Protein AF-E6QLW8-F1 (afdb_monomer)

Structure (mmCIF, N/CA/C/O backbone):
data_AF-E6QLW8-F1
#
_entry.id   AF-E6QLW8-F1
#
loop_
_atom_site.group_PDB
_atom_site.id
_atom_site.type_symbol
_atom_site.label_atom_id
_atom_site.label_alt_id
_atom_site.label_comp_id
_atom_site.label_asym_id
_atom_site.label_entity_id
_atom_site.label_seq_id
_atom_site.pdbx_PDB_ins_code
_atom_site.Cartn_x
_atom_site.Cartn_y
_atom_site.Cartn_z
_atom_site.occupancy
_atom_site.B_iso_or_equiv
_atom_site.auth_seq_id
_atom_site.auth_comp_id
_atom_site.auth_asym_id
_atom_site.auth_atom_id
_atom_site.pdbx_PDB_model_num
ATOM 1 N N . MET A 1 1 ? 13.027 -0.954 15.911 1.00 84.56 1 MET A N 1
ATOM 2 C CA . MET A 1 1 ? 11.844 -0.330 15.300 1.00 84.56 1 MET A CA 1
ATOM 3 C C . MET A 1 1 ? 11.537 0.934 16.074 1.00 84.56 1 MET A C 1
ATOM 5 O O . MET A 1 1 ? 11.382 0.854 17.291 1.00 84.56 1 MET A O 1
ATOM 9 N N . SER A 1 2 ? 11.582 2.075 15.400 1.00 97.31 2 SER A N 1
ATOM 10 C CA . SER A 1 2 ? 11.270 3.384 15.972 1.00 97.31 2 SER A CA 1
ATOM 11 C C . SER A 1 2 ? 9.765 3.521 16.242 1.00 97.31 2 SER A C 1
ATOM 13 O O . SER A 1 2 ? 8.968 2.702 15.780 1.00 97.31 2 SER A O 1
ATOM 15 N N . GLU A 1 3 ? 9.356 4.551 16.987 1.00 97.38 3 GLU A N 1
ATOM 16 C CA . GLU A 1 3 ? 7.925 4.863 17.136 1.00 97.38 3 GLU A CA 1
ATOM 17 C C . GLU A 1 3 ? 7.288 5.262 15.798 1.00 97.38 3 GLU A C 1
ATOM 19 O O . GLU A 1 3 ? 6.146 4.897 15.533 1.00 97.38 3 GLU A O 1
ATOM 24 N N . LEU A 1 4 ? 8.051 5.916 14.916 1.00 96.94 4 LEU A N 1
ATOM 25 C CA . LEU A 1 4 ? 7.599 6.263 13.571 1.00 96.94 4 LEU A CA 1
ATOM 26 C C . LEU A 1 4 ? 7.336 5.008 12.725 1.00 96.94 4 LEU A C 1
ATOM 28 O O . LEU A 1 4 ? 6.313 4.922 12.051 1.00 96.94 4 LEU A O 1
ATOM 32 N N . ASP A 1 5 ? 8.222 4.011 12.802 1.00 97.94 5 ASP A N 1
ATOM 33 C CA . ASP A 1 5 ? 8.059 2.742 12.085 1.00 97.94 5 ASP A CA 1
ATOM 34 C C . ASP A 1 5 ? 6.781 2.021 12.552 1.00 97.94 5 ASP A C 1
ATOM 36 O O . ASP A 1 5 ? 6.033 1.480 11.741 1.00 97.94 5 ASP A O 1
ATOM 40 N N . LYS A 1 6 ? 6.507 2.030 13.867 1.00 98.19 6 LYS A N 1
ATOM 41 C CA . LYS A 1 6 ? 5.285 1.445 14.443 1.00 98.19 6 LYS A CA 1
ATOM 42 C C . LYS A 1 6 ? 4.039 2.159 13.940 1.00 98.19 6 LYS A C 1
ATOM 44 O O . LYS A 1 6 ? 3.089 1.497 13.534 1.00 98.19 6 LYS A O 1
ATOM 49 N N . GLU A 1 7 ? 4.040 3.490 13.975 1.00 98.19 7 GLU A N 1
ATOM 50 C CA . GLU A 1 7 ? 2.914 4.295 13.504 1.00 98.19 7 GLU A CA 1
ATOM 51 C C . GLU A 1 7 ? 2.631 4.031 12.021 1.00 98.19 7 GLU A C 1
ATOM 53 O O . GLU A 1 7 ? 1.477 3.835 11.639 1.00 98.19 7 GLU A O 1
ATOM 58 N N . PHE A 1 8 ? 3.679 3.966 11.196 1.00 97.00 8 PHE A N 1
ATOM 59 C CA . PHE A 1 8 ? 3.558 3.641 9.779 1.00 97.00 8 PHE A CA 1
ATOM 60 C C . PHE A 1 8 ? 2.930 2.259 9.561 1.00 97.00 8 PHE A C 1
ATOM 62 O O . PHE A 1 8 ? 1.953 2.141 8.824 1.00 97.00 8 PHE A O 1
ATOM 69 N N . LEU A 1 9 ? 3.445 1.224 10.233 1.00 97.75 9 LEU A N 1
ATOM 70 C CA . LEU A 1 9 ? 2.940 -0.145 10.089 1.00 97.75 9 LEU A CA 1
ATOM 71 C C . LEU A 1 9 ? 1.495 -0.293 10.575 1.00 97.75 9 LEU A C 1
ATOM 73 O O . LEU A 1 9 ? 0.724 -1.015 9.950 1.00 97.75 9 LEU A O 1
ATOM 77 N N . LEU A 1 10 ? 1.111 0.403 11.649 1.00 98.25 10 LEU A N 1
ATOM 78 C CA . LEU A 1 10 ? -0.271 0.405 12.135 1.00 98.25 10 LEU A CA 1
ATOM 79 C C . LEU A 1 10 ? -1.225 1.036 11.116 1.00 98.25 10 LEU A C 1
ATOM 81 O O . LEU A 1 10 ? -2.268 0.458 10.827 1.00 98.25 10 LEU A O 1
ATOM 85 N N . LYS A 1 11 ? -0.855 2.181 10.529 1.00 97.69 11 LYS A N 1
ATOM 86 C CA . LYS A 1 11 ? -1.663 2.823 9.479 1.00 97.69 11 LYS A CA 1
ATOM 87 C C . LYS A 1 11 ? -1.775 1.947 8.235 1.00 97.69 11 LYS A C 1
ATOM 89 O O . LYS A 1 11 ? -2.864 1.821 7.684 1.00 97.69 11 LYS A O 1
ATOM 94 N N . LEU A 1 12 ? -0.671 1.331 7.810 1.00 95.75 12 LEU A N 1
ATOM 95 C CA . LEU A 1 12 ? -0.671 0.416 6.672 1.00 95.75 12 LEU A CA 1
ATOM 96 C C . LEU A 1 12 ? -1.573 -0.798 6.932 1.00 95.75 12 LEU A C 1
ATOM 98 O O . LEU A 1 12 ? -2.361 -1.149 6.063 1.00 95.75 12 LEU A O 1
ATOM 102 N N . ALA A 1 13 ? -1.514 -1.393 8.127 1.00 97.69 13 ALA A N 1
ATOM 103 C CA . ALA A 1 13 ? -2.370 -2.519 8.498 1.00 97.69 13 ALA A CA 1
ATOM 104 C C . ALA A 1 13 ? -3.861 -2.153 8.439 1.00 97.69 13 ALA A C 1
ATOM 106 O O . ALA A 1 13 ? -4.635 -2.885 7.829 1.00 97.69 13 ALA A O 1
ATOM 107 N N . THR A 1 14 ? -4.248 -0.995 8.987 1.00 97.81 14 THR A N 1
ATOM 108 C CA . THR A 1 14 ? -5.632 -0.502 8.896 1.00 97.81 14 THR A CA 1
ATOM 109 C C . THR A 1 14 ? -6.085 -0.338 7.445 1.00 97.81 14 THR A C 1
ATOM 111 O O . THR A 1 14 ? -7.185 -0.762 7.114 1.00 97.81 14 THR A O 1
ATOM 114 N N . LEU A 1 15 ? -5.241 0.213 6.564 1.00 95.44 15 LEU A N 1
ATOM 115 C CA . LEU A 1 15 ? -5.570 0.335 5.138 1.00 95.44 15 LEU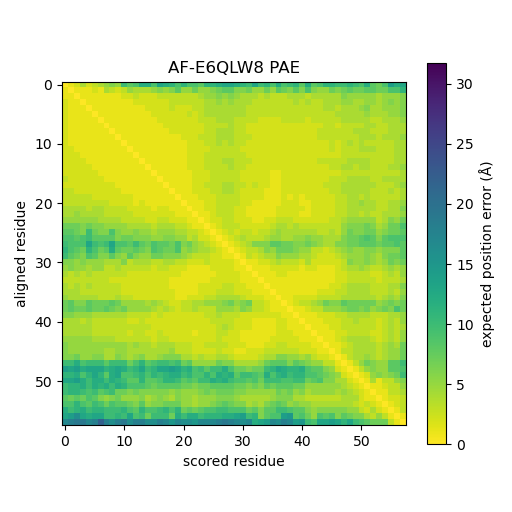 A CA 1
ATOM 116 C C . LEU A 1 15 ? -5.730 -1.033 4.460 1.00 95.44 15 LEU A C 1
ATOM 118 O O . LEU A 1 15 ? -6.649 -1.211 3.664 1.00 95.44 15 LEU A O 1
ATOM 122 N N . CYS A 1 16 ? -4.866 -2.001 4.778 1.00 96.81 16 CYS A N 1
ATOM 123 C CA . CYS A 1 16 ? -4.993 -3.357 4.246 1.00 96.81 16 CYS A CA 1
ATOM 124 C C . CYS A 1 16 ? -6.309 -4.017 4.665 1.00 96.81 16 CYS A C 1
ATOM 126 O O . CYS A 1 16 ? -6.953 -4.654 3.839 1.00 96.81 16 CYS A O 1
ATOM 128 N N . GLU A 1 17 ? -6.718 -3.854 5.922 1.00 97.19 17 GLU A N 1
ATOM 129 C CA . GLU A 1 17 ? -7.975 -4.408 6.434 1.00 97.19 17 GLU A CA 1
ATOM 130 C C . GLU A 1 17 ? -9.206 -3.699 5.852 1.00 97.19 17 GLU A C 1
ATOM 132 O O . GLU A 1 17 ? -10.183 -4.359 5.508 1.00 97.19 17 GLU A O 1
ATOM 137 N N . GLU A 1 18 ? -9.167 -2.369 5.722 1.00 97.69 18 GLU A N 1
ATOM 138 C CA . GLU A 1 18 ? -10.294 -1.563 5.231 1.00 97.69 18 GLU A CA 1
ATOM 139 C C . GLU A 1 18 ? -10.614 -1.840 3.757 1.00 97.69 18 GLU A C 1
ATOM 141 O O . GLU A 1 18 ? -11.787 -1.922 3.392 1.00 97.69 18 GLU A O 1
ATOM 146 N N . TYR A 1 19 ? -9.584 -2.005 2.923 1.00 96.75 19 TYR A N 1
ATOM 147 C CA . TYR A 1 19 ? -9.727 -2.152 1.470 1.00 96.75 19 TYR A CA 1
ATOM 148 C C . TYR A 1 19 ? -9.480 -3.577 0.963 1.00 96.75 19 TYR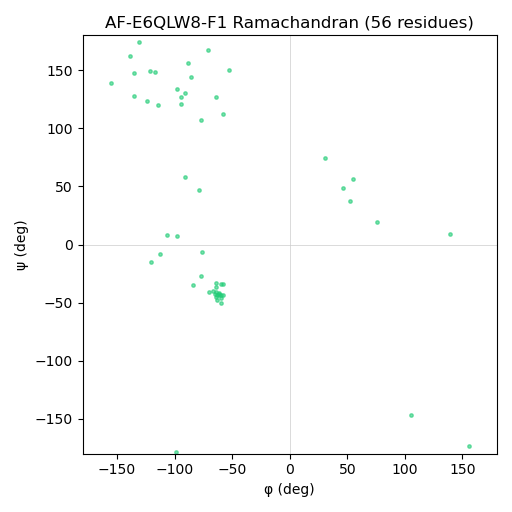 A C 1
ATOM 150 O O . TYR A 1 19 ? -9.385 -3.768 -0.248 1.00 96.75 19 TYR A O 1
ATOM 158 N N . ASP A 1 20 ? -9.337 -4.565 1.855 1.00 97.19 20 ASP A N 1
ATOM 159 C CA . ASP A 1 20 ? -8.887 -5.924 1.506 1.00 97.19 20 ASP A CA 1
ATOM 160 C C . ASP A 1 20 ? -7.652 -5.881 0.583 1.00 97.19 20 ASP A C 1
ATOM 162 O O . ASP A 1 20 ? -7.622 -6.443 -0.519 1.00 97.19 20 ASP A O 1
ATOM 166 N N . ALA A 1 21 ? -6.667 -5.071 0.991 1.00 96.94 21 ALA A N 1
ATOM 167 C CA . ALA A 1 21 ? -5.538 -4.722 0.145 1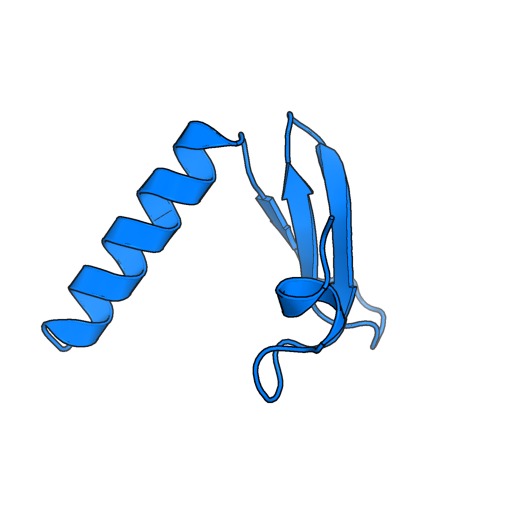.00 96.94 21 ALA A CA 1
ATOM 168 C C . ALA A 1 21 ? -4.413 -5.756 0.225 1.00 96.94 21 ALA A C 1
ATOM 170 O O . ALA A 1 21 ? -4.082 -6.287 1.288 1.00 96.94 21 ALA A O 1
ATOM 171 N N . SER A 1 22 ? -3.757 -5.986 -0.908 1.00 95.31 22 SER A N 1
ATOM 172 C CA . SER A 1 22 ? -2.592 -6.858 -1.022 1.00 95.31 22 SER A CA 1
ATOM 173 C C . SER A 1 22 ? -1.494 -6.208 -1.856 1.00 95.31 22 SER A C 1
ATOM 175 O O . SER A 1 22 ? -1.750 -5.433 -2.777 1.00 95.31 22 SER A O 1
ATOM 177 N N . PHE A 1 23 ? -0.254 -6.530 -1.491 1.00 94.56 23 PHE A N 1
ATOM 178 C CA . PHE A 1 23 ? 0.958 -5.998 -2.097 1.00 94.56 23 PHE A CA 1
ATOM 179 C C . PHE A 1 23 ? 1.811 -7.170 -2.575 1.00 94.56 23 PHE A C 1
ATOM 181 O O . PHE A 1 23 ? 2.159 -8.042 -1.773 1.00 94.56 23 PHE A O 1
ATOM 188 N N . CYS A 1 24 ? 2.162 -7.202 -3.856 1.00 93.19 24 CYS A N 1
ATOM 189 C CA . CYS A 1 24 ? 3.022 -8.242 -4.416 1.00 93.19 24 CYS A CA 1
ATOM 190 C C . CYS A 1 24 ? 4.046 -7.670 -5.400 1.00 93.19 24 CYS A C 1
ATOM 192 O O . CYS A 1 24 ? 3.931 -6.542 -5.874 1.00 93.19 24 CYS A O 1
ATOM 194 N N . TYR A 1 25 ? 5.082 -8.461 -5.656 1.00 92.00 25 TYR A N 1
ATOM 195 C CA . TYR A 1 25 ? 6.072 -8.227 -6.700 1.00 92.00 25 TYR A CA 1
ATOM 196 C C . TYR A 1 25 ? 6.063 -9.434 -7.631 1.00 92.00 25 TYR A C 1
ATOM 198 O O . TYR A 1 25 ? 5.777 -10.559 -7.198 1.00 92.00 25 TYR A O 1
ATOM 206 N N . THR A 1 26 ? 6.365 -9.205 -8.899 1.00 89.81 26 THR A N 1
ATOM 207 C CA . THR A 1 26 ? 6.522 -10.270 -9.886 1.00 89.81 26 THR A CA 1
ATOM 208 C C . THR A 1 26 ? 8.011 -10.574 -10.080 1.00 89.81 26 THR A C 1
ATOM 210 O O . THR A 1 26 ? 8.879 -10.030 -9.395 1.00 89.81 26 THR A O 1
ATOM 213 N N . THR A 1 27 ? 8.328 -11.511 -10.974 1.00 91.94 27 THR A N 1
ATOM 214 C CA . THR A 1 27 ? 9.710 -11.699 -11.442 1.00 91.94 27 THR A CA 1
ATOM 215 C C . THR A 1 27 ? 10.139 -10.636 -12.451 1.00 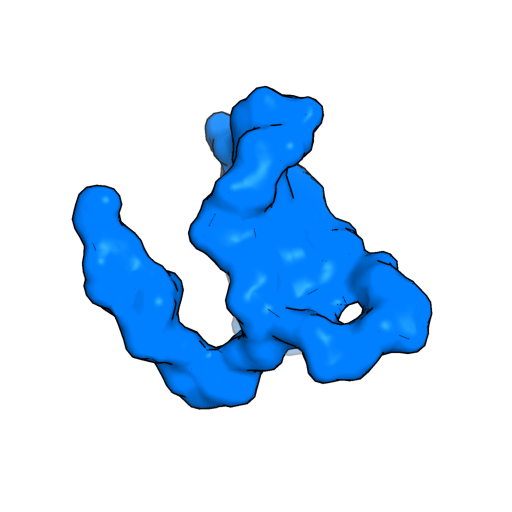91.94 27 THR A C 1
ATOM 217 O O . THR A 1 27 ? 11.303 -10.633 -12.853 1.00 91.94 27 THR A O 1
ATOM 220 N N . ASP A 1 28 ? 9.210 -9.782 -12.875 1.00 90.50 28 ASP A N 1
ATOM 221 C CA . ASP A 1 28 ? 9.444 -8.706 -13.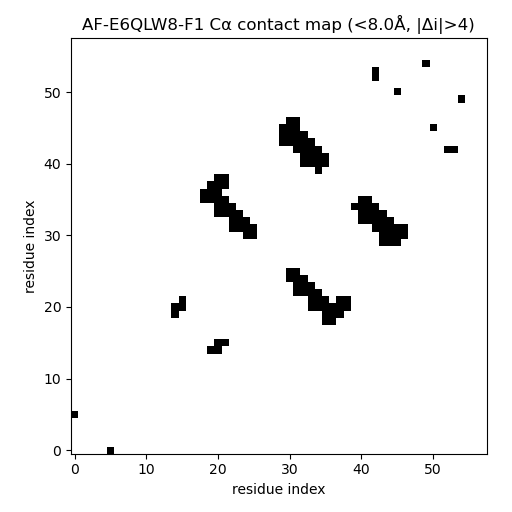821 1.00 90.50 28 ASP A CA 1
ATOM 222 C C . ASP A 1 28 ? 9.895 -7.439 -13.068 1.00 90.50 28 ASP A C 1
ATOM 224 O O . ASP A 1 28 ? 9.678 -7.282 -11.866 1.00 90.50 28 ASP A O 1
ATOM 228 N N . ASP A 1 29 ? 10.597 -6.543 -13.763 1.00 88.06 29 ASP A N 1
ATOM 229 C CA . ASP A 1 29 ? 11.077 -5.269 -13.206 1.00 88.06 29 ASP A CA 1
ATOM 230 C C . ASP A 1 29 ? 10.038 -4.158 -13.446 1.00 88.06 29 ASP A C 1
ATOM 232 O O . ASP A 1 29 ? 10.296 -3.174 -14.141 1.00 88.06 29 ASP A O 1
ATOM 236 N N . ASP A 1 30 ? 8.819 -4.366 -12.948 1.00 89.06 30 ASP A N 1
ATOM 237 C CA . ASP A 1 30 ? 7.655 -3.481 -13.121 1.00 89.06 30 ASP A CA 1
ATOM 238 C C . ASP A 1 30 ? 7.196 -2.795 -11.822 1.00 89.06 30 ASP A C 1
ATOM 240 O O . ASP A 1 30 ? 6.412 -1.842 -11.856 1.00 89.06 30 ASP A O 1
ATOM 244 N N . GLY A 1 31 ? 7.764 -3.197 -10.684 1.00 91.25 31 GLY A N 1
ATOM 245 C CA . GLY A 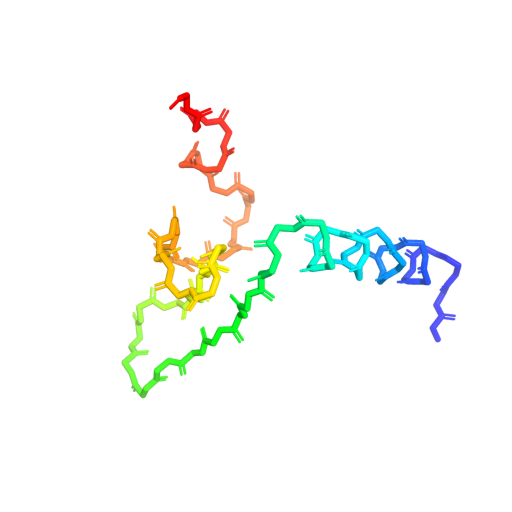1 31 ? 7.599 -2.544 -9.392 1.00 91.25 31 GLY A CA 1
ATOM 246 C C . GLY A 1 31 ? 6.682 -3.312 -8.444 1.00 91.25 31 GLY A C 1
ATOM 247 O O . GLY A 1 31 ? 6.701 -4.539 -8.381 1.00 91.25 31 GLY A O 1
ATOM 248 N N . ILE A 1 32 ? 5.939 -2.579 -7.614 1.00 92.81 32 ILE A N 1
ATOM 249 C CA . ILE A 1 32 ? 4.979 -3.161 -6.677 1.00 92.81 32 ILE A CA 1
ATOM 250 C C . ILE A 1 32 ? 3.579 -3.100 -7.269 1.00 92.81 32 ILE A C 1
ATOM 252 O O . ILE A 1 32 ? 3.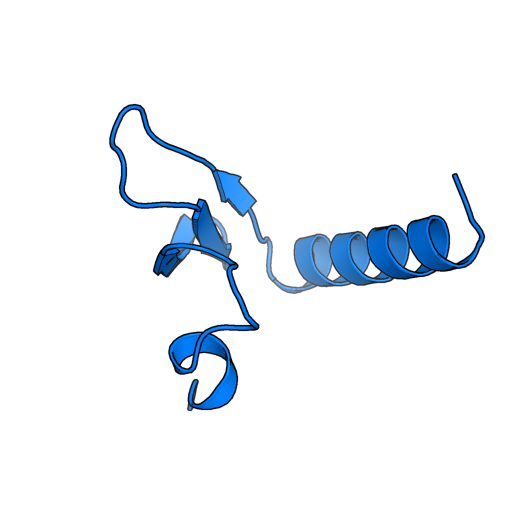139 -2.056 -7.752 1.00 92.81 32 ILE A O 1
ATOM 256 N N . HIS A 1 33 ? 2.874 -4.216 -7.172 1.00 94.62 33 HIS A N 1
ATOM 257 C CA . HIS A 1 33 ? 1.466 -4.319 -7.505 1.00 94.62 33 HIS A CA 1
ATOM 258 C C . HIS A 1 33 ? 0.661 -4.131 -6.228 1.00 94.62 33 HIS A C 1
ATOM 260 O O . HIS A 1 33 ? 0.896 -4.817 -5.228 1.00 94.62 33 HIS A O 1
ATOM 266 N N . ILE A 1 34 ? -0.288 -3.201 -6.264 1.00 94.38 34 ILE A N 1
ATOM 267 C CA . ILE A 1 34 ? -1.230 -2.947 -5.177 1.00 94.38 34 ILE A CA 1
ATOM 268 C C . ILE A 1 34 ? -2.615 -3.317 -5.685 1.00 94.38 34 ILE A C 1
ATOM 270 O O . ILE A 1 34 ? -3.105 -2.744 -6.662 1.00 94.38 34 ILE A O 1
ATOM 274 N N . SER A 1 35 ? -3.246 -4.270 -5.011 1.00 96.31 35 SER A N 1
ATOM 275 C CA . SER A 1 35 ? -4.617 -4.697 -5.282 1.00 96.31 35 SER A CA 1
ATOM 276 C C . SER A 1 35 ? -5.509 -4.425 -4.079 1.00 96.31 35 SER A C 1
ATOM 278 O O . SER A 1 35 ? -5.034 -4.493 -2.951 1.00 96.31 35 SER A O 1
ATOM 280 N N . VAL A 1 36 ? -6.787 -4.143 -4.317 1.00 96.50 36 VAL A N 1
ATOM 281 C CA . VAL A 1 36 ? -7.842 -3.939 -3.303 1.00 96.50 36 VAL A CA 1
ATOM 282 C C . VAL A 1 36 ? -9.072 -4.779 -3.652 1.00 96.50 36 VAL A C 1
ATOM 284 O O . VAL A 1 36 ? -9.111 -5.397 -4.718 1.00 96.50 36 VAL A O 1
ATOM 287 N N . ASP A 1 37 ? -10.084 -4.805 -2.788 1.00 95.62 37 ASP A N 1
ATOM 288 C CA . ASP A 1 37 ? -11.358 -5.504 -3.007 1.00 95.62 37 ASP A CA 1
ATOM 289 C C . ASP A 1 37 ? -11.171 -6.986 -3.408 1.00 95.62 37 ASP A C 1
ATOM 291 O O . ASP A 1 37 ? -11.870 -7.500 -4.287 1.00 95.62 37 ASP A O 1
ATOM 295 N N . GLY A 1 38 ? -10.178 -7.669 -2.828 1.00 89.56 38 GLY A N 1
ATOM 296 C CA . GLY A 1 38 ? -9.923 -9.090 -3.083 1.00 89.56 38 GLY A CA 1
ATOM 297 C C . GLY A 1 38 ? -9.256 -9.411 -4.425 1.00 89.56 38 GLY A C 1
ATOM 298 O O . GLY A 1 38 ? -9.321 -10.556 -4.877 1.00 89.56 38 GLY A O 1
ATOM 299 N N . GLY A 1 39 ? -8.611 -8.432 -5.076 1.00 91.62 39 GLY A N 1
ATOM 300 C CA . GLY A 1 39 ? -7.751 -8.676 -6.247 1.00 91.62 39 GLY A CA 1
ATOM 301 C C . GLY A 1 39 ? -7.865 -7.674 -7.397 1.00 91.62 39 GLY A C 1
ATOM 302 O O . GLY A 1 39 ? -7.321 -7.919 -8.473 1.00 91.62 39 GLY A O 1
ATOM 303 N N . ARG A 1 40 ? -8.570 -6.554 -7.215 1.00 95.00 40 ARG A N 1
ATOM 304 C CA . ARG A 1 40 ? -8.616 -5.464 -8.194 1.00 95.00 40 ARG A CA 1
ATOM 305 C C . ARG A 1 40 ? -7.331 -4.647 -8.113 1.00 95.00 40 ARG A C 1
ATOM 307 O O . ARG A 1 40 ? -7.147 -3.881 -7.171 1.00 95.00 40 ARG A O 1
ATOM 314 N N . GLU A 1 41 ? -6.467 -4.792 -9.110 1.00 94.31 41 GLU A N 1
ATOM 315 C CA . GLU A 1 41 ? -5.238 -4.005 -9.229 1.00 94.31 41 GLU A CA 1
ATOM 316 C C . GLU A 1 41 ? -5.559 -2.514 -9.418 1.00 94.31 41 GLU A C 1
ATOM 318 O O . GLU A 1 41 ? -6.348 -2.134 -10.287 1.00 94.31 41 GLU A O 1
ATOM 323 N N . VAL A 1 42 ? -4.969 -1.671 -8.571 1.00 93.06 42 VAL A N 1
ATOM 324 C CA . VAL A 1 42 ? -5.168 -0.210 -8.569 1.00 93.06 42 VAL A CA 1
ATOM 325 C C . VAL A 1 42 ? -3.879 0.568 -8.797 1.00 93.06 42 VAL A C 1
ATOM 327 O O . VAL A 1 42 ? -3.934 1.758 -9.099 1.00 93.06 42 VAL A O 1
ATOM 330 N N . PHE A 1 43 ? -2.723 -0.083 -8.666 1.00 92.94 43 PHE A N 1
ATOM 331 C CA . PHE A 1 43 ? -1.428 0.526 -8.930 1.00 92.94 43 PHE A CA 1
ATOM 332 C C . PHE A 1 43 ? -0.392 -0.540 -9.294 1.00 92.94 43 PHE A C 1
ATOM 334 O O . PHE A 1 43 ? -0.324 -1.580 -8.639 1.00 92.94 43 PHE A O 1
ATOM 341 N N . VAL A 1 44 ? 0.441 -0.224 -10.287 1.00 93.06 44 VAL A N 1
ATOM 342 C CA . VAL A 1 44 ? 1.675 -0.942 -10.625 1.00 93.06 44 VAL A CA 1
ATOM 343 C C . VAL A 1 44 ? 2.756 0.095 -10.876 1.00 93.06 44 VAL A C 1
ATOM 345 O O . VAL A 1 44 ? 2.554 1.029 -11.656 1.00 93.06 44 VAL A O 1
ATOM 348 N N . GLY A 1 45 ? 3.891 -0.048 -10.205 1.00 91.12 45 GLY A N 1
ATOM 349 C CA . GLY A 1 45 ? 5.031 0.833 -10.415 1.00 91.12 45 GLY A CA 1
ATOM 350 C C . GLY A 1 45 ? 5.967 0.894 -9.221 1.00 91.12 45 GLY A C 1
ATOM 351 O O . GLY A 1 45 ? 5.819 0.189 -8.225 1.00 91.12 45 GLY A O 1
ATOM 352 N N . PHE A 1 46 ? 6.954 1.776 -9.296 1.00 89.88 46 PHE A N 1
ATOM 353 C CA . PHE A 1 46 ? 7.939 1.941 -8.234 1.00 89.88 46 PHE A CA 1
ATOM 354 C C . PHE A 1 46 ? 7.484 3.004 -7.230 1.00 89.88 46 PHE A C 1
ATOM 356 O O . PHE A 1 46 ? 7.169 4.131 -7.606 1.00 89.88 46 PHE A O 1
ATOM 363 N N . LEU A 1 47 ? 7.522 2.684 -5.932 1.00 85.56 47 LEU A N 1
ATOM 364 C CA . LEU A 1 47 ? 7.259 3.642 -4.845 1.00 85.56 47 LEU A CA 1
ATOM 365 C C . LEU A 1 47 ? 8.477 4.539 -4.558 1.00 85.56 47 LEU A C 1
ATOM 367 O O . LEU A 1 47 ? 8.880 4.719 -3.409 1.00 85.56 47 LEU A O 1
ATOM 371 N N . ILE A 1 48 ? 9.079 5.090 -5.611 1.00 79.38 48 ILE A N 1
ATOM 372 C CA . ILE A 1 48 ? 10.149 6.086 -5.524 1.00 79.38 48 ILE A CA 1
ATOM 373 C C . ILE A 1 48 ? 9.478 7.459 -5.617 1.00 79.38 48 ILE A C 1
ATOM 375 O O . ILE A 1 48 ? 8.771 7.734 -6.580 1.00 79.38 48 ILE A O 1
ATOM 379 N N . ASP A 1 49 ? 9.660 8.299 -4.596 1.00 73.38 49 ASP A N 1
ATOM 380 C CA . ASP A 1 49 ? 9.111 9.661 -4.527 1.00 73.38 49 ASP A CA 1
ATOM 381 C C . ASP A 1 49 ? 7.586 9.768 -4.722 1.00 73.38 49 ASP A C 1
ATOM 383 O O . ASP A 1 49 ? 7.131 10.520 -5.578 1.00 73.38 49 ASP A O 1
ATOM 387 N N . ALA A 1 50 ? 6.794 9.062 -3.893 1.00 70.00 50 ALA A N 1
ATOM 388 C CA . ALA A 1 50 ? 5.318 9.121 -3.837 1.00 70.00 50 ALA A CA 1
ATOM 389 C C . ALA A 1 50 ? 4.683 9.455 -5.208 1.00 70.00 50 ALA A C 1
ATOM 391 O O . ALA A 1 50 ? 4.287 10.619 -5.407 1.00 70.00 50 ALA A O 1
ATOM 392 N N . PRO A 1 51 ? 4.670 8.471 -6.135 1.00 79.19 51 PRO A N 1
ATOM 393 C CA . PRO A 1 51 ? 4.439 8.676 -7.560 1.00 79.19 51 PRO A CA 1
ATOM 394 C C . PRO A 1 51 ? 3.167 9.467 -7.840 1.00 79.19 51 PRO A C 1
ATOM 396 O O . PRO A 1 51 ? 2.199 9.439 -7.073 1.00 79.19 51 PRO A O 1
ATOM 399 N N . ARG A 1 52 ? 3.181 10.210 -8.946 1.00 79.56 52 ARG A N 1
ATOM 400 C CA . ARG A 1 52 ? 2.111 11.150 -9.291 1.00 79.56 52 ARG A CA 1
ATOM 401 C C . ARG A 1 52 ? 0.763 10.444 -9.425 1.00 79.56 52 ARG A C 1
ATOM 403 O O . ARG A 1 52 ? -0.250 10.997 -9.024 1.00 79.56 52 ARG A O 1
ATOM 410 N N . GLU A 1 53 ? 0.774 9.209 -9.896 1.00 79.12 53 GLU A N 1
ATOM 411 C CA . GLU A 1 53 ? -0.365 8.309 -10.036 1.00 79.12 53 GLU A CA 1
ATOM 412 C C . GLU A 1 53 ? -1.084 8.061 -8.702 1.00 79.12 53 GLU A C 1
ATOM 414 O O . GLU A 1 53 ? -2.305 7.965 -8.682 1.00 79.12 53 GLU A O 1
ATOM 419 N N . LEU A 1 54 ? -0.359 8.031 -7.576 1.00 82.25 54 LEU A N 1
ATOM 420 C CA . LEU A 1 54 ? -0.970 7.932 -6.244 1.00 82.25 54 LEU A CA 1
ATOM 421 C C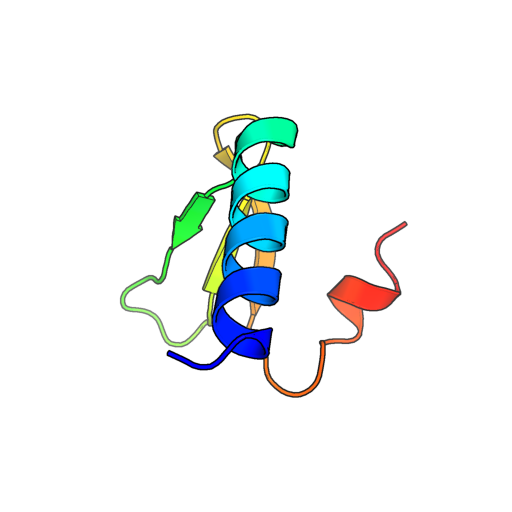 . LEU A 1 54 ? -1.566 9.264 -5.771 1.00 82.25 54 LEU A C 1
ATOM 423 O O . LEU A 1 54 ? -2.479 9.269 -4.952 1.00 82.25 54 LEU A O 1
ATOM 427 N N . ARG A 1 55 ? -1.040 10.398 -6.250 1.00 80.00 55 ARG A N 1
ATOM 428 C CA . ARG A 1 55 ? -1.505 11.742 -5.861 1.00 80.00 55 ARG A CA 1
ATOM 429 C C . ARG A 1 55 ? -2.707 12.211 -6.673 1.00 80.00 55 ARG A C 1
ATOM 431 O O . ARG A 1 55 ? -3.557 12.912 -6.135 1.00 80.00 55 ARG A O 1
ATOM 438 N N . ASP A 1 56 ? -2.746 11.827 -7.943 1.00 81.81 56 ASP A N 1
ATOM 439 C CA . ASP A 1 56 ? -3.761 12.233 -8.914 1.00 81.81 56 ASP A CA 1
ATOM 440 C C . ASP A 1 56 ? -4.865 11.161 -9.071 1.00 81.81 56 ASP A C 1
ATOM 442 O O . ASP A 1 56 ? -5.721 11.294 -9.946 1.00 81.81 56 ASP A O 1
ATOM 446 N N . ALA A 1 57 ? -4.860 10.105 -8.241 1.00 74.56 57 ALA A N 1
ATOM 447 C CA . ALA A 1 57 ? -5.923 9.102 -8.194 1.00 74.56 57 ALA A CA 1
ATOM 448 C C . ALA A 1 57 ? -7.265 9.791 -7.882 1.00 74.56 57 ALA A C 1
ATOM 450 O O . ALA A 1 57 ? -7.455 10.344 -6.796 1.00 74.56 57 ALA A O 1
ATOM 451 N N . THR A 1 58 ? -8.168 9.793 -8.865 1.00 51.12 58 THR A N 1
ATOM 452 C CA . THR A 1 58 ? -9.502 10.418 -8.812 1.00 51.12 58 THR A CA 1
ATOM 453 C C . THR A 1 58 ? -10.586 9.393 -9.076 1.00 51.12 58 THR A C 1
ATOM 455 O O . THR A 1 58 ? -10.310 8.439 -9.840 1.00 51.12 58 THR A O 1
#

Organism: NCBI:txid410659

Solvent-accessible surface area (backbone atoms only — not comparable to full-atom values): 3552 Å² total; per-residue (Å²): 131,54,72,66,55,51,53,51,52,53,53,51,49,52,50,29,66,74,39,46,40,49,79,49,68,68,98,59,96,59,44,42,38,36,22,28,78,80,67,48,75,78,47,74,32,63,86,63,81,79,36,66,71,76,73,68,67,124

Foldseek 3Di:
DDPVVVVVVVVVVVVCVVFVWDWDDDPDPFDIWIAGPVGHTQDIHHPDPNDVSNVPVD

pLDDT: mean 90.74, std 8.82, range [51.12, 98.25]

Radius of gyration: 12.6 Å; Cα contacts (8 Å, |Δi|>4): 64; chains: 1; bounding box: 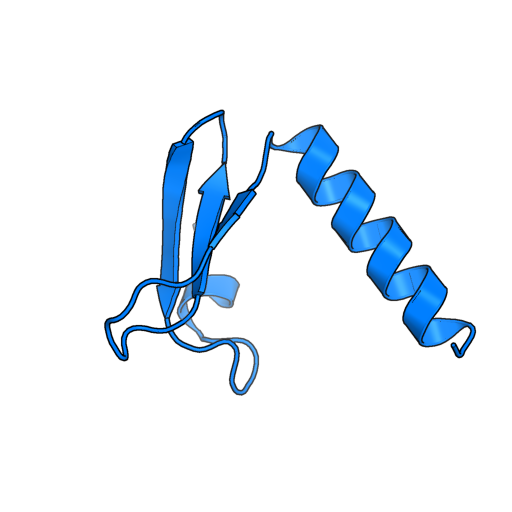23×24×31 Å

Nearest PDB structures (foldseek):
  4hs5-assembly2_B  TM=4.768E-01  e=3.329E+00  Psychromonas ingrahamii 37
  1pug-assembly2_C  TM=3.917E-01  e=2.751E+00  Escherichia coli
  8ryd-assembly1_B  TM=3.531E-01  e=5.901E+00  Pseudomonas aeruginosa
  1pug-assembly1_A  TM=3.975E-01  e=7.142E+00  Escherichia coli
  1soy-assembly1_A  TM=4.036E-01  e=6.289E+00  Escherichia coli

Secondary structure (DSSP, 8-state):
--HHHHHHHHHHHHHHHHTT-EEE--SSSS-EEEEETTTEEEEEE--SSS-HHHHS--

Sequence (58 aa):
MSELDKEFLLKLATLCEEYDASFCYTTDDDGIHISVDGGREVFVGFLIDAPRELRDAT

Mean predicted aligned error: 4.11 Å